Protein AF-A0A0B7ME32-F1 (afdb_monomer_lite)

Foldseek 3Di:
DDDDDPVVVVQVQWDKDKFFAACQQWTQDQNWIWHHPNVRHRHIWIWTHDQQAPQWIWTHDPNDTGDTTHTPGPPDGHHPPDPDPPPPPPPPPPVPVDDDDDPDDDPVVVVVVVVVVVVVPDPPDDDPDPDPPDDDDDDD

InterPro domains:
  IPR009004 Transposase, Mu, C-terminal [SSF50610] (13-69)
  IPR015378 Transposase-like, Mu, C-terminal [PF09299] (11-66)

Radius of gyration: 30.71 Å; chains: 1; bounding box: 69×53×74 Å

Structure (mmCIF, N/CA/C/O backbone):
data_AF-A0A0B7ME32-F1
#
_entry.id   AF-A0A0B7ME32-F1
#
loop_
_atom_site.group_PDB
_atom_site.id
_atom_site.type_symbol
_atom_site.label_atom_id
_atom_site.label_alt_id
_atom_site.label_comp_id
_atom_site.label_asym_id
_atom_site.label_entity_id
_atom_site.label_seq_id
_atom_site.pdbx_PDB_ins_code
_atom_site.Cartn_x
_atom_site.Cartn_y
_atom_site.Cartn_z
_atom_site.occupancy
_atom_site.B_iso_or_equiv
_atom_site.auth_seq_id
_atom_site.auth_comp_id
_atom_site.auth_asym_id
_atom_site.auth_atom_id
_atom_site.pdbx_PDB_model_num
ATOM 1 N N . MET A 1 1 ? 11.940 -31.556 0.613 1.00 74.38 1 MET A N 1
ATOM 2 C CA . MET A 1 1 ? 11.990 -30.170 0.091 1.00 74.38 1 MET A CA 1
ATOM 3 C C . MET A 1 1 ? 10.566 -29.651 -0.019 1.00 74.38 1 MET A C 1
ATOM 5 O O . MET A 1 1 ? 9.773 -30.282 -0.705 1.00 74.38 1 MET A O 1
ATOM 9 N N . LYS A 1 2 ? 10.213 -28.577 0.697 1.00 82.00 2 LYS A N 1
ATOM 10 C CA . LYS A 1 2 ? 8.906 -27.922 0.530 1.00 82.00 2 LYS A CA 1
ATOM 11 C C . LYS A 1 2 ? 8.944 -27.120 -0.774 1.00 82.00 2 LYS A C 1
ATOM 13 O O . LYS A 1 2 ? 9.887 -26.362 -0.977 1.00 82.00 2 LYS A O 1
ATOM 18 N N . ARG A 1 3 ? 7.974 -27.330 -1.665 1.00 84.56 3 ARG A N 1
ATOM 19 C CA . ARG A 1 3 ? 7.780 -26.479 -2.845 1.00 84.56 3 ARG A CA 1
ATOM 20 C C . ARG A 1 3 ? 6.941 -25.288 -2.408 1.00 84.56 3 ARG A C 1
ATOM 22 O O . ARG A 1 3 ? 5.845 -25.487 -1.897 1.00 84.56 3 ARG A O 1
ATOM 29 N N . VAL A 1 4 ? 7.490 -24.094 -2.574 1.00 85.06 4 VAL A N 1
ATOM 30 C CA . VAL A 1 4 ? 6.816 -22.835 -2.260 1.00 85.06 4 VAL A CA 1
ATOM 31 C C . VAL A 1 4 ? 6.195 -22.317 -3.561 1.00 85.06 4 VAL A C 1
ATOM 33 O O . VAL A 1 4 ? 6.888 -22.321 -4.584 1.00 85.06 4 VAL A O 1
ATOM 36 N N . PRO A 1 5 ? 4.903 -21.949 -3.580 1.00 87.56 5 PRO A N 1
ATOM 37 C CA . PRO A 1 5 ? 4.284 -21.352 -4.756 1.00 87.56 5 PRO A CA 1
ATOM 38 C C . PRO A 1 5 ? 4.931 -19.998 -5.075 1.00 87.56 5 PRO A C 1
ATOM 40 O O . PRO A 1 5 ? 5.382 -19.283 -4.183 1.00 87.56 5 PRO A O 1
ATOM 43 N N . ILE A 1 6 ? 4.954 -19.625 -6.356 1.00 87.69 6 ILE A N 1
ATOM 44 C CA . ILE A 1 6 ? 5.597 -18.384 -6.818 1.00 87.69 6 ILE A CA 1
ATOM 45 C C . ILE A 1 6 ? 5.033 -17.134 -6.120 1.00 87.69 6 ILE A C 1
ATOM 47 O O . ILE A 1 6 ? 5.785 -16.219 -5.816 1.00 87.69 6 ILE A O 1
ATOM 51 N N . SER A 1 7 ? 3.737 -17.133 -5.790 1.00 83.38 7 SER A N 1
ATOM 52 C CA . SER A 1 7 ? 3.064 -16.031 -5.096 1.00 83.38 7 SER A CA 1
ATOM 53 C C . SER A 1 7 ? 3.657 -15.747 -3.715 1.00 83.38 7 SER A C 1
ATOM 55 O O . SER A 1 7 ? 3.871 -14.595 -3.360 1.00 83.38 7 SER A O 1
ATOM 57 N N . GLU A 1 8 ? 3.985 -16.795 -2.958 1.00 82.75 8 GLU A N 1
ATOM 58 C CA . GLU A 1 8 ? 4.557 -16.667 -1.614 1.00 82.75 8 GLU A CA 1
ATOM 59 C C . GLU A 1 8 ? 6.021 -16.199 -1.671 1.00 82.75 8 GLU A C 1
ATOM 61 O O . GLU A 1 8 ? 6.498 -15.543 -0.751 1.00 82.75 8 GLU A O 1
ATOM 66 N N . LEU A 1 9 ? 6.729 -16.464 -2.778 1.00 86.06 9 LEU A N 1
ATOM 67 C CA . LEU A 1 9 ? 8.059 -15.898 -3.020 1.00 86.06 9 LEU A CA 1
ATOM 68 C C . LEU A 1 9 ? 7.990 -14.406 -3.354 1.00 86.06 9 LEU A C 1
ATOM 70 O O . LEU A 1 9 ? 8.829 -13.641 -2.881 1.00 86.06 9 LEU A O 1
ATOM 74 N N . THR A 1 10 ? 6.997 -13.982 -4.139 1.00 83.94 10 THR A N 1
ATOM 75 C CA . THR A 1 10 ? 6.807 -12.571 -4.500 1.00 83.94 10 THR A CA 1
ATOM 76 C C . THR A 1 10 ? 6.601 -11.695 -3.263 1.00 83.94 10 THR A C 1
ATOM 78 O O . THR A 1 10 ? 7.220 -10.637 -3.156 1.00 83.94 10 THR A O 1
ATOM 81 N N . ASP A 1 11 ? 5.837 -12.170 -2.279 1.00 83.25 11 ASP A N 1
ATOM 82 C CA . ASP A 1 11 ? 5.567 -11.446 -1.028 1.00 83.25 11 ASP A CA 1
ATOM 83 C C . ASP A 1 11 ? 6.825 -11.158 -0.182 1.00 83.25 11 ASP A C 1
ATOM 85 O O . ASP A 1 11 ? 6.808 -10.284 0.693 1.00 83.25 11 ASP A O 1
ATOM 89 N N . ILE A 1 12 ? 7.927 -11.877 -0.416 1.00 86.94 12 ILE A N 1
ATOM 90 C CA . ILE A 1 12 ? 9.209 -11.681 0.281 1.00 86.94 12 ILE A CA 1
ATOM 91 C C . ILE A 1 12 ? 9.968 -10.475 -0.293 1.00 86.94 12 ILE A C 1
ATOM 93 O O . ILE A 1 12 ? 10.760 -9.855 0.415 1.00 86.94 12 ILE A O 1
ATOM 97 N N . PHE A 1 13 ? 9.720 -10.113 -1.555 1.00 88.38 13 PHE A N 1
ATOM 98 C CA . PHE A 1 13 ? 10.388 -8.995 -2.230 1.00 88.38 13 PHE A CA 1
ATOM 99 C C . PHE A 1 13 ? 9.689 -7.646 -2.033 1.00 88.38 13 PHE A C 1
ATOM 101 O O . PHE A 1 13 ? 10.251 -6.612 -2.404 1.00 88.38 13 PHE A O 1
ATOM 108 N N . LEU A 1 14 ? 8.492 -7.640 -1.441 1.00 91.75 14 LEU A N 1
ATOM 109 C CA . LEU A 1 14 ? 7.767 -6.410 -1.141 1.00 91.75 14 LEU A CA 1
ATOM 110 C C . LEU A 1 14 ? 8.541 -5.560 -0.131 1.00 91.75 14 LEU A C 1
ATOM 112 O O . LEU A 1 14 ? 9.030 -6.047 0.891 1.00 91.75 14 LEU A O 1
ATOM 116 N N . TRP A 1 15 ? 8.635 -4.267 -0.418 1.00 92.50 15 TRP A N 1
ATOM 117 C CA . TRP A 1 15 ? 9.282 -3.305 0.462 1.00 92.50 15 TRP A CA 1
ATOM 118 C C . TRP A 1 15 ? 8.38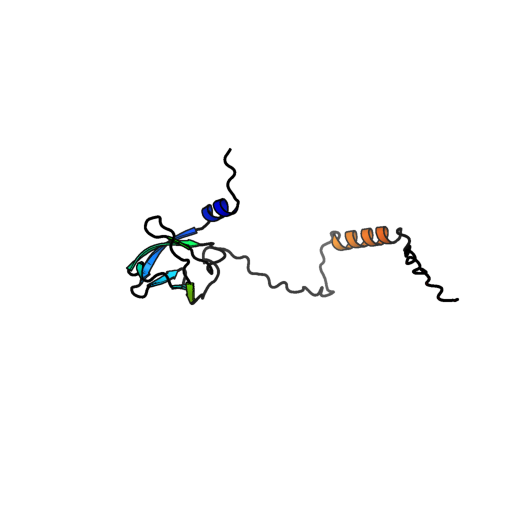1 -2.987 1.640 1.00 92.50 15 TRP A C 1
ATOM 120 O O . TRP A 1 15 ? 7.177 -2.842 1.466 1.00 92.50 15 TRP A O 1
ATOM 130 N N . GLU A 1 16 ? 8.973 -2.842 2.824 1.00 93.88 16 GLU A N 1
ATOM 131 C CA . GLU A 1 16 ? 8.243 -2.514 4.047 1.00 93.88 16 GLU A CA 1
ATOM 132 C C . GLU A 1 16 ? 8.517 -1.073 4.480 1.00 93.88 16 GLU A C 1
ATOM 134 O O . GLU A 1 16 ? 9.668 -0.641 4.548 1.00 93.88 16 GLU A O 1
ATOM 139 N N . GLU A 1 17 ? 7.463 -0.343 4.834 1.00 92.88 17 GLU A N 1
ATOM 140 C CA . GLU A 1 17 ? 7.548 1.005 5.394 1.00 92.88 17 GLU A CA 1
ATOM 141 C C . GLU A 1 17 ? 6.592 1.131 6.581 1.00 92.88 17 GLU A C 1
ATOM 143 O O . GLU A 1 17 ? 5.456 0.661 6.527 1.00 92.88 17 GLU A O 1
ATOM 148 N N . ASN A 1 18 ? 7.029 1.779 7.660 1.00 94.81 18 ASN A N 1
ATOM 149 C CA . ASN A 1 18 ? 6.173 1.998 8.827 1.00 94.81 18 ASN A CA 1
ATOM 150 C C . ASN A 1 18 ? 5.630 3.422 8.795 1.00 94.81 18 ASN A C 1
ATOM 152 O O . ASN A 1 18 ? 6.394 4.390 8.785 1.00 94.81 18 ASN A O 1
ATOM 156 N N . ARG A 1 19 ? 4.305 3.562 8.807 1.00 94.38 19 ARG A N 1
ATOM 157 C CA . ARG A 1 19 ? 3.635 4.864 8.781 1.00 94.38 19 ARG A CA 1
ATOM 158 C C . ARG A 1 19 ? 2.578 4.948 9.864 1.00 94.38 19 ARG A C 1
ATOM 160 O O . ARG A 1 19 ? 1.987 3.951 10.265 1.00 94.38 19 ARG A O 1
ATOM 167 N N . LYS A 1 20 ? 2.375 6.164 10.358 1.00 94.62 20 LYS A N 1
ATOM 168 C CA . LYS A 1 20 ? 1.277 6.465 11.268 1.00 94.62 20 LYS A CA 1
ATOM 169 C C . LYS A 1 20 ? 0.056 6.837 10.437 1.00 94.62 20 LYS A C 1
ATOM 171 O O . LYS A 1 20 ? 0.188 7.635 9.512 1.00 94.62 20 LYS A O 1
ATOM 176 N N . VAL A 1 21 ? -1.086 6.256 10.775 1.00 94.62 21 VAL A N 1
ATOM 177 C CA . VAL A 1 21 ? -2.371 6.576 10.156 1.00 94.62 21 VAL A CA 1
ATOM 178 C C . VAL A 1 21 ? -2.932 7.840 10.799 1.00 94.62 21 VAL A C 1
ATOM 180 O O . VAL A 1 21 ? -2.881 8.009 12.023 1.00 94.62 21 VAL A O 1
ATOM 183 N N . ASP A 1 22 ? -3.474 8.730 9.980 1.00 94.00 22 ASP A N 1
ATOM 184 C CA . ASP A 1 22 ? -4.154 9.931 10.442 1.00 94.00 22 ASP A CA 1
ATOM 185 C C . ASP A 1 22 ? -5.495 9.606 11.104 1.00 94.00 22 ASP A C 1
ATOM 187 O O . ASP A 1 22 ? -6.054 8.516 10.981 1.00 94.00 22 ASP A O 1
ATOM 191 N N . LYS A 1 23 ? -6.058 10.583 11.818 1.00 91.62 23 LYS A N 1
ATOM 192 C CA . LYS A 1 23 ? -7.353 10.414 12.496 1.00 91.62 23 LYS A CA 1
ATOM 193 C C . LYS A 1 23 ? -8.514 10.164 11.519 1.00 91.62 23 LYS A C 1
ATOM 195 O O . LYS A 1 23 ? -9.573 9.713 11.936 1.00 91.62 23 LYS A O 1
ATOM 200 N N . THR A 1 24 ? -8.317 10.483 10.244 1.00 90.12 24 THR A N 1
ATOM 201 C CA . THR A 1 24 ? -9.282 10.284 9.159 1.00 90.12 24 THR A CA 1
ATOM 202 C C . THR A 1 24 ? -9.160 8.917 8.485 1.00 90.12 24 THR A C 1
ATOM 204 O O . THR A 1 24 ? -9.881 8.678 7.526 1.00 90.12 24 THR A O 1
ATOM 207 N N . GLY A 1 25 ? -8.251 8.041 8.933 1.00 91.75 25 GLY A N 1
ATOM 208 C CA . GLY A 1 25 ? -7.997 6.766 8.258 1.00 91.75 25 GLY A CA 1
ATOM 209 C C . GLY A 1 25 ? -7.189 6.920 6.967 1.00 91.75 25 GLY A C 1
ATOM 210 O O . GLY A 1 25 ? -7.304 6.096 6.071 1.00 91.75 25 GLY A O 1
ATOM 211 N N . CYS A 1 26 ? -6.372 7.970 6.848 1.00 93.31 26 CYS A N 1
ATOM 212 C CA . CYS A 1 26 ? -5.505 8.178 5.687 1.00 93.31 26 CYS A CA 1
ATOM 213 C C . CYS A 1 26 ? -4.037 7.938 6.045 1.00 93.31 26 CYS A C 1
ATOM 215 O O . CYS A 1 26 ? -3.623 8.116 7.192 1.00 93.31 26 CYS A O 1
ATOM 217 N N . VAL A 1 27 ? -3.231 7.564 5.055 1.00 94.19 27 VAL A N 1
ATOM 218 C CA . VAL A 1 27 ? -1.783 7.447 5.197 1.00 94.19 27 VAL A CA 1
ATOM 219 C C . VAL A 1 27 ? -1.062 8.093 4.021 1.00 94.19 27 VAL A C 1
ATOM 221 O O . VAL A 1 27 ? -1.350 7.836 2.853 1.00 94.19 27 VAL A O 1
ATOM 224 N N . HIS A 1 28 ? -0.084 8.935 4.349 1.00 91.81 28 HIS A N 1
ATOM 225 C CA . HIS A 1 28 ? 0.767 9.594 3.368 1.00 91.81 28 HIS A CA 1
ATOM 226 C C . HIS A 1 28 ? 1.997 8.739 3.071 1.00 91.81 28 HIS A C 1
ATOM 228 O O . HIS A 1 28 ? 2.835 8.490 3.950 1.00 91.81 28 HIS A O 1
ATOM 234 N N . VAL A 1 29 ? 2.141 8.325 1.816 1.00 90.19 29 VAL A N 1
ATOM 235 C CA . VAL A 1 29 ? 3.175 7.388 1.368 1.00 90.19 29 VAL A CA 1
ATOM 236 C C . VAL A 1 29 ? 3.792 7.927 0.081 1.00 90.19 29 VAL A C 1
ATOM 238 O O . VAL A 1 29 ? 3.129 8.063 -0.934 1.00 90.19 29 VAL A O 1
ATOM 241 N N . PHE A 1 30 ? 5.070 8.307 0.138 1.00 85.12 30 PHE A N 1
ATOM 242 C CA . PHE A 1 30 ? 5.844 8.849 -0.998 1.00 85.12 30 PHE A CA 1
ATOM 243 C C . PHE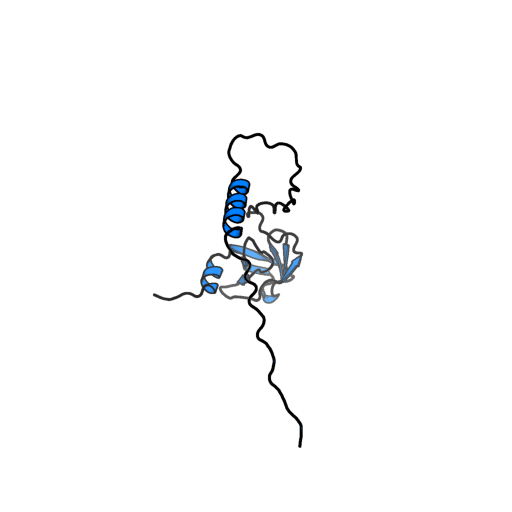 A 1 30 ? 5.217 10.033 -1.760 1.00 85.12 30 PHE A C 1
ATOM 245 O O . PHE A 1 30 ? 5.553 10.261 -2.920 1.00 85.12 30 PHE A O 1
ATOM 252 N N . GLY A 1 31 ? 4.380 10.827 -1.088 1.00 83.50 31 GLY A N 1
ATOM 253 C CA . GLY A 1 31 ? 3.666 11.959 -1.692 1.00 83.50 31 GLY A CA 1
ATOM 254 C C . GLY A 1 31 ? 2.284 11.603 -2.240 1.00 83.50 31 GLY A C 1
ATOM 255 O O . GLY A 1 31 ? 1.604 12.492 -2.729 1.00 83.50 31 GLY A O 1
ATOM 256 N N . ASN A 1 32 ? 1.871 10.343 -2.115 1.00 90.50 32 ASN A N 1
ATOM 257 C CA . ASN A 1 32 ? 0.518 9.880 -2.390 1.00 90.50 32 ASN A CA 1
ATOM 258 C C . ASN A 1 32 ? -0.278 9.764 -1.084 1.00 90.50 32 ASN A C 1
ATOM 260 O O . ASN A 1 32 ? 0.304 9.658 0.006 1.00 90.50 32 ASN A O 1
ATOM 264 N N . ILE A 1 33 ? -1.600 9.736 -1.209 1.00 92.31 33 ILE A N 1
ATOM 265 C CA . ILE A 1 33 ? -2.539 9.557 -0.100 1.00 92.31 33 ILE A CA 1
ATOM 266 C C . ILE A 1 33 ? -3.308 8.265 -0.331 1.00 92.31 33 ILE A C 1
ATOM 268 O O . ILE A 1 33 ? -3.884 8.072 -1.402 1.00 92.31 33 ILE A O 1
ATOM 272 N N . TYR A 1 34 ? -3.334 7.407 0.683 1.00 94.25 34 TYR A N 1
ATOM 273 C CA . TYR A 1 34 ? -4.113 6.175 0.669 1.00 94.25 34 TYR A CA 1
ATOM 274 C C . TYR A 1 34 ? -5.094 6.152 1.830 1.00 94.25 34 TYR A C 1
ATOM 276 O O . TYR A 1 34 ? -4.755 6.555 2.943 1.00 94.25 34 TYR A O 1
ATOM 284 N N . GLU A 1 35 ? -6.289 5.653 1.571 1.00 94.12 35 GLU A N 1
ATOM 285 C CA . GLU A 1 35 ? -7.293 5.336 2.571 1.00 94.12 35 GLU A CA 1
ATOM 286 C C . GLU A 1 35 ? -7.036 3.933 3.127 1.00 94.12 35 GLU A C 1
ATOM 288 O O . GLU A 1 35 ? -6.789 2.976 2.389 1.00 94.12 35 GLU A O 1
ATOM 293 N N . VAL A 1 36 ? -7.072 3.819 4.448 1.00 94.75 36 VAL A N 1
ATOM 294 C CA . VAL A 1 36 ? -6.941 2.571 5.197 1.00 94.75 36 VAL A CA 1
ATOM 295 C C . VAL A 1 36 ? -8.158 2.402 6.109 1.00 94.75 36 VAL A C 1
ATOM 297 O O . VAL A 1 36 ? -8.846 3.379 6.412 1.00 94.75 36 VAL A O 1
ATOM 300 N N . PRO A 1 37 ? -8.441 1.180 6.591 1.00 92.06 37 PRO A N 1
ATOM 301 C CA . PRO A 1 37 ? -9.554 0.954 7.505 1.00 92.06 37 PRO A CA 1
ATOM 302 C C . PRO A 1 37 ? -9.518 1.893 8.716 1.00 92.06 37 PRO A C 1
ATOM 304 O O . PRO A 1 37 ? -8.491 2.029 9.382 1.00 92.06 37 PRO A O 1
ATOM 307 N N . CYS A 1 38 ? -10.666 2.497 9.038 1.00 89.88 38 CYS A N 1
ATOM 308 C CA . CYS A 1 38 ? -10.796 3.449 10.147 1.00 89.88 38 CYS A CA 1
ATOM 309 C C . CYS A 1 38 ? -10.420 2.835 11.512 1.00 89.88 38 CYS A C 1
ATOM 311 O O . CYS A 1 38 ? -9.993 3.552 12.414 1.00 89.88 38 CYS A O 1
ATOM 313 N N . GLU A 1 39 ? -10.489 1.507 11.644 1.00 91.56 39 GLU A N 1
ATOM 314 C CA . GLU A 1 39 ? -10.025 0.749 12.816 1.00 91.56 39 GLU A CA 1
ATOM 315 C C . GLU A 1 39 ? -8.534 0.963 13.124 1.00 91.56 39 GLU A C 1
ATOM 317 O O . GLU A 1 39 ? -8.109 0.792 14.263 1.00 91.56 39 GLU A O 1
ATOM 322 N N . LEU A 1 40 ? -7.746 1.360 12.121 1.00 90.75 40 LEU A N 1
ATOM 323 C CA . LEU A 1 40 ? -6.315 1.632 12.233 1.00 90.75 40 LEU A CA 1
ATOM 324 C C . LEU A 1 40 ? -6.012 3.126 12.438 1.00 90.75 40 LEU A C 1
ATOM 326 O O . LEU A 1 40 ? -4.847 3.519 12.448 1.00 90.75 40 LEU A O 1
ATOM 330 N N . SER A 1 41 ? -7.029 3.981 12.588 1.00 93.19 41 SER A N 1
ATOM 331 C CA . SER A 1 41 ? -6.848 5.431 12.735 1.00 93.19 41 SER A CA 1
ATOM 332 C C . SER A 1 41 ? -6.027 5.774 13.978 1.00 93.19 41 SER A C 1
ATOM 334 O O . SER A 1 41 ? -6.407 5.453 15.101 1.00 93.19 41 SER A O 1
ATOM 336 N N . GLY A 1 42 ? -4.915 6.487 13.793 1.00 91.31 42 GLY A N 1
ATOM 337 C CA . GLY A 1 42 ? -3.997 6.859 14.874 1.00 91.31 42 GLY A CA 1
ATOM 338 C C . GLY A 1 42 ? -2.938 5.807 15.214 1.00 91.31 42 GLY A C 1
ATOM 339 O O . GLY A 1 42 ? -2.001 6.130 15.956 1.00 91.31 42 GLY A O 1
ATOM 340 N N . GLU A 1 43 ? -3.029 4.608 14.639 1.00 93.81 43 GLU A N 1
ATOM 341 C CA . GLU A 1 43 ? -2.084 3.518 14.860 1.00 93.81 43 GLU A CA 1
ATOM 342 C C . GLU A 1 43 ? -0.871 3.583 13.924 1.00 93.81 43 GLU A C 1
ATOM 344 O O . GLU A 1 43 ? -0.855 4.272 12.898 1.00 93.81 43 GLU A O 1
ATOM 349 N N . LYS A 1 44 ? 0.192 2.863 14.297 1.00 94.75 44 LYS A N 1
ATOM 350 C CA . LYS A 1 44 ? 1.357 2.645 13.430 1.00 94.75 44 LYS A CA 1
ATOM 351 C C . LYS A 1 44 ? 1.178 1.344 12.666 1.00 94.75 44 LYS A C 1
ATOM 353 O O . LYS A 1 44 ? 1.222 0.268 13.255 1.00 94.75 44 LYS A O 1
ATOM 358 N N . VAL A 1 45 ? 1.036 1.454 11.355 1.00 95.38 45 VAL A N 1
ATOM 359 C CA . VAL A 1 45 ? 0.848 0.316 10.457 1.00 95.38 45 VAL A CA 1
ATOM 360 C C . VAL A 1 45 ? 2.110 0.072 9.641 1.00 95.38 45 VAL A C 1
ATOM 362 O O . VAL A 1 45 ? 2.876 0.994 9.334 1.00 95.38 45 VAL A O 1
ATOM 365 N N . LYS A 1 46 ? 2.318 -1.188 9.279 1.00 96.00 46 LYS A N 1
ATOM 366 C CA . LYS A 1 46 ? 3.343 -1.610 8.336 1.00 96.00 46 LYS A CA 1
ATOM 367 C C . LYS A 1 46 ? 2.707 -1.726 6.958 1.00 96.00 46 LYS A C 1
ATOM 369 O O . LYS A 1 46 ? 1.749 -2.467 6.764 1.00 96.00 46 LYS A O 1
ATOM 374 N N . LEU A 1 47 ? 3.260 -1.004 6.002 1.00 94.75 47 LEU A N 1
ATOM 375 C CA . LEU A 1 47 ? 2.839 -1.026 4.612 1.00 94.75 47 LEU A CA 1
ATOM 376 C C . LEU A 1 47 ? 3.823 -1.873 3.816 1.00 94.75 47 LEU A C 1
ATOM 378 O O . LEU A 1 47 ? 5.029 -1.654 3.931 1.00 94.75 47 LEU A O 1
ATOM 382 N N . ARG A 1 48 ? 3.320 -2.827 3.029 1.00 94.31 48 ARG A N 1
ATOM 383 C CA . ARG A 1 48 ? 4.131 -3.640 2.112 1.00 94.31 48 ARG A CA 1
ATOM 384 C C . ARG A 1 48 ? 3.709 -3.350 0.674 1.00 94.31 48 ARG A C 1
ATOM 386 O O . ARG A 1 48 ? 2.522 -3.401 0.372 1.00 94.31 48 ARG A O 1
ATOM 393 N N . PHE A 1 49 ? 4.645 -3.005 -0.198 1.00 92.88 49 PHE A N 1
ATOM 394 C CA . PHE A 1 49 ? 4.335 -2.582 -1.571 1.00 92.88 49 PHE A CA 1
ATOM 395 C C . PHE A 1 49 ? 5.471 -2.925 -2.536 1.00 92.88 49 PHE A C 1
ATOM 397 O O . PHE A 1 49 ? 6.609 -3.163 -2.118 1.00 92.88 49 PHE A O 1
ATOM 404 N N . ASP A 1 50 ? 5.165 -2.937 -3.832 1.00 90.94 50 ASP A N 1
ATOM 405 C CA . ASP A 1 50 ? 6.177 -3.024 -4.880 1.00 90.94 50 ASP A CA 1
ATOM 406 C C . ASP A 1 50 ? 6.737 -1.613 -5.149 1.00 90.94 50 ASP A C 1
ATOM 408 O O . ASP A 1 50 ? 5.977 -0.680 -5.411 1.00 90.94 50 ASP A O 1
ATOM 412 N N . PRO A 1 51 ? 8.060 -1.385 -5.083 1.00 88.25 51 PRO A N 1
ATOM 413 C CA . PRO A 1 51 ? 8.627 -0.076 -5.395 1.00 88.25 51 PRO A CA 1
ATOM 414 C C . PRO A 1 51 ? 8.362 0.399 -6.840 1.00 88.25 51 PRO A C 1
ATOM 416 O O . PRO A 1 51 ? 8.471 1.603 -7.095 1.00 88.25 51 PRO A O 1
ATOM 419 N N . PHE A 1 52 ? 8.037 -0.496 -7.776 1.00 85.00 52 PHE A N 1
ATOM 420 C CA . PHE A 1 52 ? 7.680 -0.171 -9.162 1.00 85.00 52 PHE A CA 1
ATOM 421 C C . PHE A 1 52 ? 6.179 0.051 -9.372 1.00 85.00 52 PHE A C 1
ATOM 423 O O . PHE A 1 52 ? 5.813 0.682 -10.362 1.00 85.00 52 PHE A O 1
ATOM 430 N N . ASP A 1 53 ? 5.336 -0.414 -8.449 1.00 85.38 53 ASP A N 1
ATOM 431 C CA . ASP A 1 53 ? 3.888 -0.227 -8.493 1.00 85.38 53 ASP A CA 1
ATOM 432 C C . ASP A 1 53 ? 3.341 0.157 -7.114 1.00 85.38 53 ASP A C 1
ATOM 434 O O . ASP A 1 53 ? 3.121 -0.672 -6.232 1.00 85.38 53 ASP A O 1
ATOM 438 N N . LEU A 1 54 ? 3.098 1.455 -6.942 1.00 88.19 54 LEU A N 1
ATOM 439 C CA . LEU A 1 54 ? 2.491 2.016 -5.738 1.00 88.19 54 LEU A CA 1
ATOM 440 C C . LEU A 1 54 ? 0.954 1.995 -5.779 1.00 88.19 54 LEU A C 1
ATOM 442 O O . LEU A 1 54 ? 0.322 2.536 -4.874 1.00 88.19 54 LEU A O 1
ATOM 446 N N . SER A 1 55 ? 0.327 1.414 -6.803 1.00 87.50 55 SER A N 1
ATOM 447 C CA . SER A 1 55 ? -1.139 1.351 -6.901 1.00 87.50 55 SER A CA 1
ATOM 448 C C . SER A 1 55 ? -1.739 0.380 -5.883 1.00 87.50 55 SER A C 1
ATOM 450 O O . SER A 1 55 ? -2.858 0.591 -5.422 1.00 87.50 55 SER A O 1
ATOM 452 N N . VAL A 1 56 ? -0.986 -0.661 -5.512 1.00 89.00 56 VAL A N 1
ATOM 453 C CA . VAL A 1 56 ? -1.400 -1.690 -4.552 1.00 89.00 56 VAL A CA 1
ATOM 454 C C . VAL A 1 56 ? -0.483 -1.650 -3.336 1.00 89.00 56 VAL A C 1
ATOM 456 O O . VAL A 1 56 ? 0.705 -1.961 -3.420 1.00 89.00 56 VAL A O 1
ATOM 459 N N . ILE A 1 57 ? -1.044 -1.289 -2.180 1.00 93.50 57 ILE A N 1
ATOM 460 C CA . ILE A 1 57 ? -0.314 -1.270 -0.911 1.00 93.50 57 ILE A CA 1
ATOM 461 C C . ILE A 1 57 ? -1.006 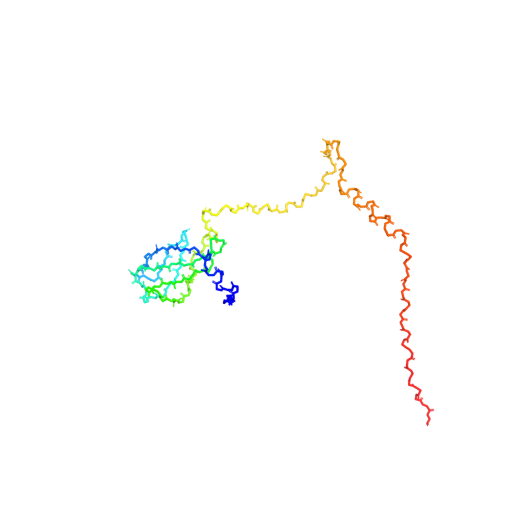-2.176 0.096 1.00 93.50 57 ILE A C 1
ATOM 463 O O . ILE A 1 57 ? -2.151 -1.962 0.485 1.00 93.50 57 ILE A O 1
ATOM 467 N N . GLN A 1 58 ? -0.262 -3.165 0.570 1.00 94.50 58 GLN A N 1
ATOM 468 C CA . GLN A 1 58 ? -0.704 -4.094 1.591 1.00 94.50 58 GLN A CA 1
ATOM 469 C C . GLN A 1 58 ? -0.592 -3.469 2.979 1.00 94.50 58 GLN A C 1
ATOM 471 O O . GLN A 1 58 ? 0.494 -3.050 3.384 1.00 94.50 58 GLN A O 1
ATOM 476 N N . VAL A 1 59 ? -1.683 -3.473 3.746 1.00 95.38 59 VAL A N 1
ATOM 477 C CA . VAL A 1 59 ? -1.695 -2.966 5.123 1.00 95.38 59 VAL A CA 1
ATOM 478 C C . VAL A 1 59 ? -1.550 -4.118 6.113 1.00 95.38 59 VAL A C 1
ATOM 480 O O . VAL A 1 59 ? -2.284 -5.108 6.065 1.00 95.38 59 VAL A O 1
ATOM 483 N N . TRP A 1 60 ? -0.598 -3.981 7.029 1.00 95.00 60 TRP A N 1
ATOM 484 C CA . TRP A 1 60 ? -0.337 -4.925 8.106 1.00 95.00 60 TRP A CA 1
ATOM 485 C C . TRP A 1 60 ? -0.305 -4.200 9.449 1.00 95.00 60 TRP A C 1
ATOM 487 O O . TRP A 1 60 ? 0.375 -3.185 9.611 1.00 95.00 60 TRP A O 1
ATOM 497 N N . PHE A 1 61 ? -0.999 -4.746 10.440 1.00 94.88 61 PHE A N 1
ATOM 498 C CA . PHE A 1 61 ? -1.007 -4.225 11.804 1.00 94.88 61 PHE A CA 1
ATOM 499 C C . PHE A 1 61 ? -0.976 -5.384 12.796 1.00 94.88 61 PHE A C 1
ATOM 501 O O . PHE A 1 61 ? -1.707 -6.357 12.630 1.00 94.88 61 PHE A O 1
ATOM 508 N N . ASP A 1 62 ? -0.088 -5.306 13.789 1.00 91.25 62 ASP A N 1
ATOM 509 C CA . ASP A 1 62 ? 0.093 -6.339 14.822 1.00 91.25 62 ASP A CA 1
ATOM 510 C C . ASP A 1 62 ? 0.240 -7.776 14.263 1.00 91.25 62 ASP A C 1
ATOM 512 O O . ASP A 1 62 ? -0.345 -8.743 14.745 1.00 91.25 62 ASP A O 1
ATOM 516 N N . GLY A 1 63 ? 0.970 -7.916 13.148 1.00 90.75 63 GLY A N 1
ATOM 517 C CA . GLY A 1 63 ? 1.169 -9.203 12.467 1.00 90.75 63 GLY A CA 1
ATOM 518 C C . GLY A 1 63 ? -0.050 -9.733 11.698 1.00 90.75 63 GLY A C 1
ATOM 519 O O . GLY A 1 63 ? 0.026 -10.819 11.125 1.00 90.75 63 GLY A O 1
ATOM 520 N N . LYS A 1 64 ? -1.153 -8.980 11.638 1.00 92.69 64 LYS A N 1
ATOM 521 C CA . LYS A 1 64 ? -2.366 -9.323 10.886 1.00 92.69 64 LYS A CA 1
ATOM 522 C C . LYS A 1 64 ? -2.442 -8.541 9.578 1.00 92.69 64 LYS A C 1
ATOM 524 O O . LYS A 1 64 ? -2.106 -7.357 9.527 1.00 92.69 64 LYS A O 1
ATOM 529 N N . ARG A 1 65 ? -2.909 -9.219 8.529 1.00 93.19 65 ARG A N 1
ATOM 530 C CA . ARG A 1 65 ? -3.203 -8.640 7.213 1.00 93.19 65 ARG A CA 1
ATOM 531 C C . ARG A 1 65 ? -4.561 -7.942 7.271 1.00 93.19 65 ARG A C 1
ATOM 533 O O . ARG A 1 65 ? -5.561 -8.588 7.577 1.00 93.19 65 ARG A O 1
ATOM 540 N N . PHE A 1 66 ? -4.583 -6.653 6.964 1.00 94.31 66 PHE A N 1
ATOM 541 C CA . PHE A 1 66 ? -5.802 -5.866 6.778 1.00 94.31 66 PHE A CA 1
ATOM 542 C C . PHE A 1 66 ? -6.098 -5.699 5.279 1.00 94.31 66 PHE A C 1
ATOM 544 O O . PHE A 1 66 ? -5.239 -6.042 4.454 1.00 94.31 66 PHE A O 1
ATOM 551 N N . PRO A 1 67 ? -7.296 -5.202 4.914 1.00 93.69 67 PRO A N 1
ATOM 552 C CA . PRO A 1 67 ? -7.590 -4.786 3.547 1.00 93.69 67 PRO A CA 1
ATOM 553 C C . PRO A 1 67 ? -6.499 -3.880 2.969 1.00 93.69 67 PRO A C 1
ATOM 555 O O . PRO A 1 67 ? -5.876 -3.099 3.692 1.00 93.69 67 PRO A O 1
ATOM 558 N N . ASP A 1 68 ? -6.271 -4.008 1.665 1.00 94.25 68 ASP A N 1
ATOM 559 C CA . ASP A 1 68 ? -5.297 -3.182 0.956 1.00 94.25 68 ASP A CA 1
ATOM 560 C C . ASP A 1 68 ? -5.720 -1.711 0.965 1.00 94.25 68 ASP A C 1
ATOM 562 O O . ASP A 1 68 ? -6.909 -1.387 0.999 1.00 94.25 68 ASP A O 1
ATOM 566 N N . ALA A 1 69 ? -4.730 -0.822 0.970 1.00 93.50 69 ALA A N 1
ATOM 567 C CA . ALA A 1 69 ? -4.970 0.608 1.027 1.00 93.50 69 ALA A CA 1
ATOM 568 C C . ALA A 1 69 ? -5.503 1.104 -0.323 1.00 93.50 69 ALA A C 1
ATOM 570 O O . ALA A 1 69 ? -4.941 0.784 -1.374 1.00 93.50 69 ALA A O 1
ATOM 571 N N . ILE A 1 70 ? -6.564 1.907 -0.296 1.00 92.56 70 ILE A N 1
ATOM 572 C CA . ILE A 1 70 ? -7.195 2.443 -1.505 1.00 92.56 70 ILE A CA 1
ATOM 573 C C . ILE A 1 70 ? -6.497 3.760 -1.865 1.00 92.56 70 ILE A C 1
ATOM 575 O O . ILE A 1 70 ? -6.442 4.657 -1.024 1.00 92.56 70 ILE A O 1
ATOM 579 N N . PRO A 1 71 ? -5.940 3.923 -3.077 1.0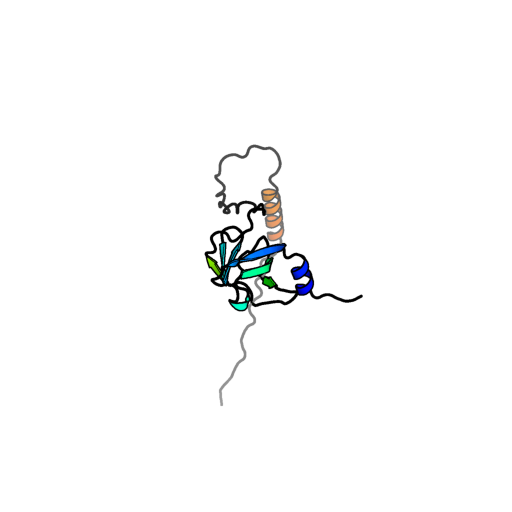0 92.31 71 PRO A N 1
ATOM 580 C CA . PRO A 1 71 ? -5.313 5.180 -3.473 1.00 92.31 71 PRO A CA 1
ATOM 581 C C . PRO A 1 71 ? -6.370 6.282 -3.615 1.00 92.31 71 PRO A C 1
ATOM 583 O O . PRO A 1 71 ? -7.260 6.187 -4.457 1.00 92.31 71 PRO A O 1
ATOM 586 N N . LEU A 1 72 ? -6.254 7.335 -2.804 1.00 86.88 72 LEU A N 1
ATOM 587 C CA . LEU A 1 72 ? -7.112 8.521 -2.880 1.00 86.88 72 LEU A CA 1
ATOM 588 C C . LEU A 1 72 ? -6.503 9.584 -3.798 1.00 86.88 72 LEU A C 1
ATOM 590 O O . LEU A 1 72 ? -7.206 10.189 -4.602 1.00 86.88 72 LEU A O 1
ATOM 594 N N . ASP A 1 73 ? -5.191 9.794 -3.683 1.00 81.81 73 ASP A N 1
ATOM 595 C CA . ASP A 1 73 ? -4.445 10.745 -4.505 1.00 81.81 73 ASP A CA 1
ATOM 596 C C . ASP A 1 73 ? -3.086 10.146 -4.895 1.00 81.81 73 ASP A C 1
ATOM 598 O O . ASP A 1 73 ? -2.164 10.061 -4.076 1.00 81.81 73 ASP A O 1
ATOM 602 N N . LEU A 1 74 ? -2.987 9.658 -6.136 1.00 81.50 74 LEU A N 1
ATOM 603 C CA . LEU A 1 74 ? -1.817 8.954 -6.669 1.00 81.50 74 LEU A CA 1
ATOM 604 C C . LEU A 1 74 ? -1.001 9.875 -7.586 1.00 81.50 74 LEU A C 1
ATOM 606 O O . LEU A 1 74 ? -1.021 9.755 -8.810 1.00 81.50 74 LEU A O 1
ATOM 610 N N . HIS A 1 75 ? -0.238 10.784 -6.986 1.00 76.69 75 HIS A N 1
ATOM 611 C CA . HIS A 1 75 ? 0.641 11.702 -7.713 1.00 76.69 75 HIS A CA 1
ATOM 612 C C . HIS A 1 75 ? 1.848 11.011 -8.375 1.00 76.69 75 HIS A C 1
ATOM 614 O O . HIS A 1 75 ? 2.381 11.502 -9.374 1.00 76.69 75 HIS A O 1
ATOM 620 N N . ARG A 1 76 ? 2.331 9.894 -7.818 1.00 75.06 76 ARG A N 1
ATOM 621 C CA . ARG A 1 76 ? 3.497 9.152 -8.316 1.00 75.06 76 ARG A CA 1
ATOM 622 C C . ARG A 1 76 ? 3.265 7.646 -8.205 1.00 75.06 76 ARG A C 1
ATOM 624 O O . ARG A 1 76 ? 3.150 7.125 -7.103 1.00 75.06 76 ARG A O 1
ATOM 631 N N . SER A 1 77 ? 3.298 6.933 -9.328 1.00 76.19 77 SER A N 1
ATOM 632 C CA . SER A 1 77 ? 3.124 5.471 -9.361 1.00 76.19 77 SER A CA 1
ATOM 633 C C . SER A 1 77 ? 4.387 4.670 -9.019 1.00 76.19 77 SER A C 1
ATOM 635 O O . SER A 1 77 ? 4.281 3.498 -8.684 1.00 76.19 77 SER A O 1
ATOM 637 N N . VAL A 1 78 ? 5.575 5.291 -9.062 1.00 76.06 78 VAL A N 1
ATOM 638 C CA . VAL A 1 78 ? 6.867 4.615 -8.840 1.00 76.06 78 VAL A CA 1
ATOM 639 C C . VAL A 1 78 ? 7.650 5.246 -7.693 1.00 76.06 78 VAL A C 1
ATOM 641 O O . VAL A 1 78 ? 7.795 6.466 -7.616 1.00 76.06 78 VAL A O 1
ATOM 644 N N . HIS A 1 79 ? 8.231 4.435 -6.814 1.00 75.69 79 HIS A N 1
ATOM 645 C CA . HIS A 1 79 ? 8.990 4.916 -5.666 1.00 75.69 79 HIS A CA 1
ATOM 646 C C . HIS A 1 79 ? 10.213 5.768 -6.074 1.00 75.69 79 HIS A C 1
ATOM 648 O O . HIS A 1 79 ? 10.999 5.389 -6.936 1.00 75.69 79 HIS A O 1
ATOM 654 N N . LYS A 1 80 ? 10.461 6.901 -5.391 1.00 76.19 80 LYS A N 1
ATOM 655 C CA . LYS A 1 80 ? 11.534 7.874 -5.736 1.00 76.19 80 LYS A CA 1
ATOM 656 C C . LYS A 1 80 ? 12.946 7.270 -5.822 1.00 76.19 80 LYS A C 1
ATOM 658 O O . LYS A 1 80 ? 13.797 7.778 -6.544 1.00 76.19 80 LYS A O 1
ATOM 663 N N . ARG A 1 81 ? 13.218 6.219 -5.044 1.00 74.69 81 ARG A N 1
ATOM 664 C CA . ARG A 1 81 ? 14.518 5.511 -5.028 1.00 74.69 81 ARG A CA 1
ATOM 665 C C . ARG A 1 81 ? 14.720 4.574 -6.222 1.00 74.69 81 ARG A C 1
ATOM 667 O O . ARG A 1 81 ? 15.837 4.102 -6.417 1.00 74.69 81 ARG A O 1
ATOM 674 N N . VAL A 1 82 ? 13.676 4.301 -7.000 1.00 76.00 82 VAL A N 1
ATOM 675 C CA . VAL A 1 82 ? 13.767 3.486 -8.207 1.00 76.00 82 VAL A CA 1
ATOM 676 C C . VAL A 1 82 ? 14.257 4.366 -9.345 1.00 76.00 82 VAL A C 1
ATOM 678 O O . VAL A 1 82 ? 13.611 5.339 -9.728 1.00 76.00 82 VAL A O 1
ATOM 681 N N . LYS A 1 83 ? 15.414 4.012 -9.907 1.00 68.88 83 LYS A N 1
ATOM 682 C CA . LYS A 1 83 ? 15.858 4.560 -11.188 1.00 68.88 83 LYS A CA 1
ATOM 683 C C . LYS A 1 83 ? 15.049 3.875 -12.282 1.00 68.88 83 LYS A C 1
ATOM 685 O O . LYS A 1 83 ? 15.484 2.869 -12.834 1.00 68.88 83 LYS A O 1
ATOM 690 N N . THR A 1 84 ? 13.865 4.394 -12.582 1.00 58.19 84 THR A N 1
ATOM 691 C CA . THR A 1 84 ? 13.227 4.071 -13.856 1.00 58.19 84 THR A CA 1
ATOM 692 C C . THR A 1 84 ? 14.167 4.588 -14.931 1.00 58.19 84 THR A C 1
ATOM 694 O O . THR A 1 84 ? 14.457 5.788 -14.958 1.00 58.19 84 THR A O 1
ATOM 697 N N . LYS A 1 85 ? 14.677 3.705 -15.800 1.00 54.12 85 LYS A N 1
ATOM 698 C CA . LYS A 1 85 ? 15.153 4.189 -17.097 1.00 54.12 85 LYS A CA 1
ATOM 699 C C . LYS A 1 85 ? 13.990 5.016 -17.643 1.00 54.12 85 LYS A C 1
ATOM 701 O O . LYS A 1 85 ? 12.862 4.513 -17.577 1.00 54.12 85 LYS A O 1
ATOM 706 N N . PRO A 1 86 ? 14.204 6.279 -18.049 1.00 51.66 86 PRO A N 1
ATOM 707 C CA . PRO A 1 86 ? 13.178 6.980 -18.792 1.00 51.66 86 PRO A CA 1
ATOM 708 C C . PRO A 1 86 ? 12.697 5.990 -19.840 1.00 51.66 86 PRO A C 1
ATOM 710 O O . PRO A 1 86 ? 13.525 5.352 -20.492 1.00 51.66 86 PRO A O 1
ATOM 713 N N . SER A 1 87 ? 11.385 5.778 -19.914 1.00 49.56 87 SER A N 1
ATOM 714 C CA . SER A 1 87 ? 10.817 5.276 -21.148 1.00 49.56 87 SER A CA 1
ATOM 715 C C . SER A 1 87 ? 11.328 6.260 -22.187 1.00 49.56 87 SER A C 1
ATOM 717 O O . SER A 1 87 ? 10.807 7.369 -22.281 1.00 49.56 87 SER A O 1
ATOM 719 N N . GLU A 1 88 ? 12.406 5.911 -22.888 1.00 48.06 88 GLU A N 1
ATOM 720 C CA . GLU A 1 88 ? 12.610 6.389 -24.235 1.00 48.06 88 GLU A CA 1
ATOM 721 C C . GLU A 1 88 ? 11.292 6.019 -24.891 1.00 48.06 88 GLU A C 1
ATOM 723 O O . GLU A 1 88 ? 11.020 4.857 -25.182 1.00 48.06 88 GLU A O 1
ATOM 728 N N . SER A 1 89 ? 10.394 7.006 -24.977 1.00 47.72 89 SER A N 1
ATOM 729 C CA . SER A 1 89 ? 9.482 7.107 -26.096 1.00 47.72 89 SER A CA 1
ATOM 730 C C . SER A 1 89 ? 10.292 6.585 -27.260 1.00 47.72 89 SER A C 1
ATOM 732 O O . SER A 1 89 ? 11.322 7.187 -27.572 1.00 47.72 89 SER A O 1
ATOM 734 N N . ILE A 1 90 ? 9.912 5.401 -27.749 1.00 55.06 90 ILE A N 1
ATOM 735 C CA . ILE A 1 90 ? 10.424 4.841 -28.985 1.00 55.06 90 ILE A CA 1
ATOM 736 C C . ILE A 1 90 ? 10.143 5.964 -29.972 1.00 55.06 90 ILE A C 1
ATOM 738 O O . ILE A 1 90 ? 9.019 6.138 -30.434 1.00 55.06 90 ILE A O 1
ATOM 742 N N . GLN A 1 91 ? 11.123 6.841 -30.168 1.00 52.78 91 GLN A N 1
ATOM 743 C CA . GLN A 1 91 ? 11.165 7.644 -31.353 1.00 52.78 91 GLN A CA 1
ATOM 744 C C . GLN A 1 91 ? 11.323 6.555 -32.392 1.00 52.78 91 GLN A C 1
ATOM 746 O O . GLN A 1 91 ? 12.321 5.831 -32.387 1.00 52.78 91 GLN A O 1
ATOM 751 N N . GLU A 1 92 ? 10.270 6.338 -33.175 1.00 55.56 92 GLU A N 1
ATOM 752 C CA . GLU A 1 92 ? 10.446 5.858 -34.531 1.00 55.56 92 GLU A CA 1
ATOM 753 C C . GLU A 1 92 ? 11.575 6.717 -35.086 1.00 55.56 92 GLU A C 1
ATOM 755 O O . GLU A 1 92 ? 11.394 7.888 -35.416 1.00 55.56 92 GLU A O 1
ATOM 760 N N . ILE A 1 93 ? 12.793 6.183 -35.033 1.00 55.09 93 ILE A N 1
ATOM 761 C CA . ILE A 1 93 ? 13.895 6.731 -35.785 1.00 55.09 93 ILE A CA 1
ATOM 762 C C . ILE A 1 93 ? 13.462 6.378 -37.195 1.00 55.09 93 ILE A C 1
ATOM 764 O O . ILE A 1 93 ? 13.749 5.283 -37.677 1.00 55.09 93 ILE A O 1
ATOM 768 N N . GLU A 1 94 ? 12.674 7.256 -37.820 1.00 55.66 94 GLU A N 1
ATOM 769 C CA . GLU A 1 94 ? 12.599 7.253 -39.265 1.00 55.66 94 GLU A CA 1
ATOM 770 C C . GLU A 1 94 ? 14.058 7.286 -39.710 1.00 55.66 94 GLU A C 1
ATOM 772 O O . GLU A 1 94 ? 14.793 8.190 -39.284 1.00 55.66 94 GLU A O 1
ATOM 777 N N . PRO A 1 95 ? 14.540 6.266 -40.439 1.00 52.06 95 PRO A N 1
ATOM 778 C CA . PRO A 1 95 ? 15.912 6.255 -40.889 1.00 52.06 95 PRO A CA 1
ATOM 779 C C . PRO A 1 95 ? 16.050 7.416 -41.868 1.00 52.06 95 PRO A C 1
ATOM 781 O O . PRO A 1 95 ? 15.770 7.276 -43.055 1.00 52.06 95 PRO A O 1
ATOM 784 N N . SER A 1 96 ? 16.441 8.581 -41.351 1.00 51.59 96 SER A N 1
ATOM 785 C CA . SER A 1 96 ? 16.824 9.719 -42.164 1.00 51.59 96 SER A CA 1
ATOM 786 C C . SER A 1 96 ? 17.973 9.230 -43.042 1.00 51.59 96 SER A C 1
ATOM 788 O O . SER A 1 96 ? 19.005 8.801 -42.507 1.00 51.59 96 SER A O 1
ATOM 790 N N . PRO A 1 97 ? 17.799 9.202 -44.372 1.00 53.47 97 PRO A N 1
ATOM 791 C CA . PRO A 1 97 ? 18.821 8.716 -45.276 1.00 53.47 97 PRO A CA 1
ATOM 792 C C . PRO A 1 97 ? 19.921 9.777 -45.333 1.00 53.47 97 PRO A C 1
ATOM 794 O O . PRO A 1 97 ? 19.901 10.673 -46.172 1.00 53.47 97 PRO A O 1
ATOM 7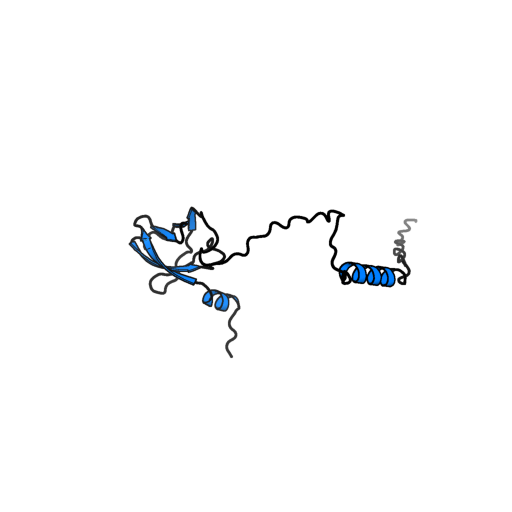97 N N . GLY A 1 98 ? 20.859 9.720 -44.393 1.00 55.78 98 GLY A N 1
ATOM 798 C CA . GLY A 1 98 ? 21.894 10.736 -44.282 1.00 55.78 98 GLY A CA 1
ATOM 799 C C . GLY A 1 98 ? 22.885 10.467 -43.162 1.00 55.78 98 GLY A C 1
ATOM 800 O O . GLY A 1 98 ? 22.789 11.062 -42.100 1.00 55.78 98 GLY A O 1
ATOM 801 N N . GLU A 1 99 ? 23.855 9.605 -43.470 1.00 53.12 99 GLU A N 1
ATOM 802 C CA . GLU A 1 99 ? 25.206 9.566 -42.890 1.00 53.12 99 GLU A CA 1
ATOM 803 C C . GLU A 1 99 ? 25.380 9.009 -41.466 1.00 53.12 99 GLU A C 1
ATOM 805 O O . GLU A 1 99 ? 25.453 9.728 -40.474 1.00 53.12 99 GLU A O 1
ATOM 810 N N . VAL A 1 100 ? 25.674 7.707 -41.401 1.00 50.56 100 VAL A N 1
ATOM 811 C CA . VAL A 1 100 ? 26.579 7.160 -40.380 1.00 50.56 100 VAL A CA 1
ATOM 812 C C . VAL A 1 100 ? 27.822 6.603 -41.070 1.00 50.56 100 VAL A C 1
ATOM 814 O O . VAL A 1 100 ? 27.823 5.519 -41.646 1.00 50.56 100 VAL A O 1
ATOM 817 N N . ASN A 1 101 ? 28.899 7.389 -41.048 1.00 55.00 101 ASN A N 1
ATOM 818 C CA . ASN A 1 101 ? 30.236 6.926 -41.396 1.00 55.00 101 ASN A CA 1
ATOM 819 C C . ASN A 1 101 ? 30.851 6.247 -40.170 1.00 55.00 101 ASN A C 1
ATOM 821 O O . ASN A 1 101 ? 31.398 6.908 -39.289 1.00 55.00 101 ASN A O 1
ATOM 825 N N . THR A 1 102 ? 30.804 4.921 -40.110 1.00 40.38 102 THR A N 1
ATOM 826 C CA . THR A 1 102 ? 31.815 4.138 -39.389 1.00 40.38 102 THR A CA 1
ATOM 827 C C . THR A 1 102 ? 31.969 2.813 -40.121 1.00 40.38 102 THR A C 1
ATOM 829 O O . THR A 1 102 ? 31.007 2.070 -40.287 1.00 40.38 102 THR A O 1
ATOM 832 N N . GLY A 1 103 ? 33.167 2.588 -40.659 1.00 55.06 103 GLY A N 1
ATOM 833 C CA . GLY A 1 103 ? 33.497 1.510 -41.586 1.00 55.06 103 GLY A CA 1
ATOM 834 C C . GLY A 1 103 ? 33.556 0.123 -40.956 1.00 55.06 103 GLY A C 1
ATOM 835 O O . GLY A 1 103 ? 34.604 -0.510 -40.994 1.00 55.06 103 GLY A O 1
ATOM 836 N N . GLU A 1 104 ? 32.436 -0.376 -40.450 1.00 54.22 104 GLU A N 1
ATOM 837 C CA . GLU A 1 104 ? 32.261 -1.789 -40.133 1.00 54.22 104 GLU A CA 1
ATOM 838 C C . GLU A 1 104 ? 30.842 -2.236 -40.498 1.00 54.22 104 GLU A C 1
ATOM 840 O O . GLU A 1 104 ? 29.851 -1.554 -40.252 1.00 54.22 104 GLU A O 1
ATOM 845 N N . LEU A 1 105 ? 30.785 -3.382 -41.165 1.00 55.53 105 LEU A N 1
ATOM 846 C CA . LEU A 1 105 ? 29.619 -4.035 -41.751 1.00 55.53 105 LEU A CA 1
ATOM 847 C C . LEU A 1 105 ? 28.351 -3.931 -40.879 1.00 55.53 105 LEU A C 1
ATOM 849 O O . LEU A 1 105 ? 28.310 -4.418 -39.750 1.00 55.53 105 LEU A O 1
ATOM 853 N N . SER A 1 106 ? 27.277 -3.365 -41.442 1.00 65.44 106 SER A N 1
ATOM 854 C CA . SER A 1 106 ? 25.949 -3.377 -40.821 1.00 65.44 106 SER A CA 1
ATOM 855 C C . SER A 1 106 ? 25.400 -4.806 -40.786 1.00 65.44 106 SER A C 1
ATOM 857 O O . SER A 1 106 ? 25.051 -5.384 -41.818 1.00 65.44 106 SER A O 1
ATOM 859 N N . PHE A 1 107 ? 25.295 -5.366 -39.578 1.00 60.19 107 PHE A N 1
ATOM 860 C CA . PHE A 1 107 ? 24.691 -6.673 -39.295 1.00 60.19 107 PHE A CA 1
ATOM 861 C C . PHE A 1 107 ? 23.303 -6.847 -39.941 1.00 60.19 107 PHE A C 1
ATOM 863 O O . PHE A 1 107 ? 22.962 -7.940 -40.392 1.00 60.19 107 PHE A O 1
ATOM 870 N N . PHE A 1 108 ? 22.529 -5.761 -40.047 1.00 61.34 108 PHE A N 1
ATOM 871 C CA . PHE A 1 108 ? 21.196 -5.770 -40.650 1.00 61.34 108 PHE A CA 1
ATOM 872 C C . PHE A 1 108 ? 21.222 -6.092 -42.150 1.00 61.34 108 PHE A C 1
ATOM 874 O O . PHE A 1 108 ? 20.394 -6.873 -42.613 1.00 61.34 108 PHE A O 1
ATOM 881 N N . HIS A 1 109 ? 22.203 -5.579 -42.900 1.00 62.62 109 HIS A N 1
ATOM 882 C CA . HIS A 1 109 ? 22.308 -5.853 -44.338 1.00 62.62 109 HIS A CA 1
ATOM 883 C C . HIS A 1 109 ? 22.727 -7.306 -44.608 1.00 62.62 109 HIS A C 1
ATOM 885 O O . HIS A 1 109 ? 22.174 -7.972 -45.483 1.00 62.62 109 HIS A O 1
ATOM 891 N N . LEU A 1 110 ? 23.645 -7.832 -43.785 1.00 66.56 110 LEU A N 1
ATOM 892 C CA . LEU A 1 110 ? 24.068 -9.235 -43.845 1.00 66.56 110 LEU A CA 1
ATOM 893 C C . LEU A 1 110 ? 22.906 -10.206 -43.572 1.00 66.56 110 LEU A C 1
ATOM 895 O O . LEU A 1 110 ? 22.813 -11.262 -44.201 1.00 66.56 110 LEU A O 1
ATOM 899 N N . ALA A 1 111 ? 22.022 -9.865 -42.629 1.00 68.12 111 ALA A N 1
ATOM 900 C CA . ALA A 1 111 ? 20.865 -10.689 -42.290 1.00 68.12 111 ALA A CA 1
ATOM 901 C C . ALA A 1 111 ? 19.839 -10.740 -43.434 1.00 68.12 111 ALA A C 1
ATOM 903 O O . ALA A 1 111 ? 19.315 -11.812 -43.751 1.00 68.12 111 ALA A O 1
ATOM 904 N N . GLU A 1 112 ? 19.583 -9.603 -44.077 1.00 65.19 112 GLU A N 1
ATOM 905 C CA . GLU A 1 112 ? 18.611 -9.485 -45.164 1.00 65.19 112 GLU A CA 1
ATOM 906 C C . GLU A 1 112 ? 19.045 -10.255 -46.421 1.00 65.19 112 GLU A C 1
ATOM 908 O O . GLU A 1 112 ? 18.236 -10.921 -47.074 1.00 65.19 112 GLU A O 1
ATOM 913 N N . GLU A 1 113 ? 20.342 -10.246 -46.728 1.00 66.00 113 GLU A N 1
ATOM 914 C CA . GLU A 1 113 ? 20.898 -10.974 -47.868 1.00 66.00 113 GLU A CA 1
ATOM 915 C C . GLU A 1 113 ? 20.760 -12.494 -47.701 1.00 66.00 113 GLU A C 1
ATOM 917 O O . GLU A 1 113 ? 20.295 -13.182 -48.614 1.00 66.00 113 GLU A O 1
ATOM 922 N N . LYS A 1 114 ? 21.009 -13.008 -46.489 1.00 67.38 114 LYS A N 1
ATOM 923 C CA . LYS A 1 114 ? 20.825 -14.429 -46.161 1.00 67.38 114 LYS A CA 1
ATOM 924 C C . LYS A 1 114 ? 19.360 -14.869 -46.245 1.00 67.38 114 LYS A C 1
ATOM 926 O O . LYS A 1 114 ? 19.078 -15.992 -46.666 1.00 67.38 114 LYS A O 1
ATOM 931 N N . GLN A 1 115 ? 18.414 -14.004 -45.868 1.00 62.81 115 GLN A N 1
ATOM 932 C CA . GLN A 1 115 ? 16.986 -14.310 -46.013 1.00 62.81 115 GLN A CA 1
ATOM 933 C C . GLN A 1 115 ? 16.550 -14.333 -47.481 1.00 62.81 115 GLN A C 1
ATOM 935 O O . GLN A 1 115 ? 15.817 -15.235 -47.889 1.00 62.81 115 GLN A O 1
ATOM 940 N N . ARG A 1 116 ? 17.052 -13.401 -48.300 1.00 60.03 116 ARG A N 1
ATOM 941 C CA . ARG A 1 116 ? 16.814 -13.378 -49.753 1.00 60.03 116 ARG A CA 1
ATOM 942 C C . ARG A 1 116 ? 17.361 -14.615 -50.457 1.00 60.03 116 ARG A C 1
ATOM 944 O O . ARG A 1 116 ? 16.722 -15.111 -51.381 1.00 60.03 116 ARG A O 1
ATOM 951 N N . GLU A 1 117 ? 18.519 -15.118 -50.046 1.00 58.25 117 GLU A N 1
ATOM 952 C CA . GLU A 1 117 ? 19.070 -16.366 -50.587 1.00 58.25 117 GLU A CA 1
ATOM 953 C C . GLU A 1 117 ? 18.263 -17.591 -50.145 1.00 58.25 117 GLU A C 1
ATOM 955 O O . GLU A 1 117 ? 17.977 -18.462 -50.967 1.00 58.25 117 GLU A O 1
ATOM 960 N N . GLY A 1 118 ? 17.811 -17.619 -48.887 1.00 59.31 118 GLY A N 1
ATOM 961 C CA . GLY A 1 118 ? 16.942 -18.677 -48.368 1.00 59.31 118 GLY A CA 1
ATOM 962 C C . GLY A 1 118 ? 15.582 -18.757 -49.068 1.00 59.31 118 GLY A C 1
ATOM 963 O O . GLY A 1 118 ? 15.046 -19.849 -49.225 1.00 59.31 118 GLY A O 1
ATOM 964 N N . TRP A 1 119 ? 15.039 -17.631 -49.544 1.00 50.41 119 TRP A N 1
ATOM 965 C CA . TRP A 1 119 ? 13.723 -17.590 -50.197 1.00 50.41 119 TRP A CA 1
ATOM 966 C C . TRP A 1 119 ? 13.750 -17.833 -51.711 1.00 50.41 119 TRP A C 1
ATOM 968 O O . TRP A 1 119 ? 12.710 -18.106 -52.305 1.00 50.41 119 TRP A O 1
ATOM 978 N N . LYS A 1 120 ? 14.922 -17.766 -52.355 1.00 56.00 120 LYS A N 1
ATOM 979 C CA . LYS A 1 120 ? 15.061 -18.057 -53.795 1.00 56.00 120 LYS A CA 1
ATOM 980 C C . LYS A 1 120 ? 15.027 -19.551 -54.121 1.00 56.00 120 LYS A C 1
ATOM 982 O O . LYS A 1 120 ? 14.812 -19.905 -55.276 1.00 56.00 120 LYS A O 1
ATOM 987 N N . SER A 1 121 ? 15.244 -20.420 -53.134 1.00 55.88 121 SER A N 1
ATOM 988 C CA . SER A 1 121 ? 15.310 -21.876 -53.321 1.00 55.88 121 SER A CA 1
ATOM 989 C C . SER A 1 121 ? 14.053 -22.622 -52.873 1.00 55.88 121 SER A C 1
ATOM 991 O O . SER A 1 121 ? 13.981 -23.836 -53.054 1.00 55.88 121 SER A O 1
ATOM 993 N N . ILE A 1 122 ? 13.051 -21.923 -52.332 1.00 52.75 122 ILE A N 1
ATOM 994 C CA . ILE A 1 122 ? 11.772 -22.531 -51.963 1.00 52.75 122 ILE A CA 1
ATOM 995 C C . ILE A 1 122 ? 10.831 -22.352 -53.161 1.00 52.75 122 ILE A C 1
ATOM 997 O O . ILE A 1 122 ? 10.334 -21.241 -53.368 1.00 52.75 122 ILE A O 1
ATOM 1001 N N . PRO A 1 123 ? 10.586 -23.387 -53.990 1.00 59.12 123 PRO A N 1
ATOM 1002 C CA . PRO A 1 123 ? 9.566 -23.288 -55.021 1.00 59.12 123 PRO A CA 1
ATOM 1003 C C . PRO A 1 123 ? 8.233 -22.969 -54.343 1.00 59.12 123 PRO A C 1
ATOM 1005 O O . PRO A 1 123 ? 7.825 -23.640 -53.395 1.00 59.12 123 PRO A O 1
ATOM 1008 N N . LEU A 1 124 ? 7.570 -21.917 -54.821 1.00 50.41 124 LEU A N 1
ATOM 1009 C CA . LEU A 1 124 ? 6.259 -21.488 -54.352 1.00 50.41 124 LEU A CA 1
ATOM 1010 C C . LEU A 1 124 ? 5.204 -22.514 -54.810 1.00 50.41 124 LEU A C 1
ATOM 1012 O O . LEU A 1 124 ? 4.451 -22.280 -55.751 1.00 50.41 124 LEU A O 1
ATOM 1016 N N . THR A 1 125 ? 5.177 -23.699 -54.203 1.00 62.72 125 THR A N 1
ATOM 1017 C CA . THR A 1 125 ? 4.129 -24.691 -54.450 1.00 62.72 125 THR A CA 1
ATOM 1018 C C . THR A 1 125 ? 2.891 -24.296 -53.668 1.00 62.72 125 THR A C 1
ATOM 1020 O O . THR A 1 125 ? 2.790 -24.538 -52.466 1.00 62.72 125 THR A O 1
ATOM 1023 N N . PHE A 1 126 ? 1.935 -23.684 -54.362 1.00 53.50 126 PHE A N 1
ATOM 1024 C CA . PHE A 1 126 ? 0.563 -23.605 -53.885 1.00 53.50 126 PHE A CA 1
ATOM 1025 C C . PHE A 1 126 ? 0.004 -25.030 -53.851 1.00 53.50 126 PHE A C 1
ATOM 1027 O O . PHE A 1 126 ? -0.128 -25.669 -54.895 1.00 53.50 126 PHE A O 1
ATOM 1034 N N . ALA A 1 127 ? -0.298 -25.548 -52.660 1.00 57.88 127 ALA A N 1
ATOM 1035 C CA . ALA A 1 127 ? -1.096 -26.761 -52.558 1.00 57.88 127 ALA A CA 1
ATOM 1036 C C . ALA A 1 127 ? -2.463 -26.481 -53.217 1.00 57.88 127 ALA A C 1
ATOM 1038 O O . ALA A 1 127 ? -3.111 -25.495 -52.844 1.00 57.88 127 ALA A O 1
ATOM 1039 N N . PRO A 1 128 ? -2.910 -27.277 -54.207 1.00 57.25 128 PRO A N 1
ATOM 1040 C CA . PRO A 1 128 ? -4.262 -27.136 -54.727 1.00 57.25 128 PRO A CA 1
ATOM 1041 C C . PRO A 1 128 ? -5.256 -27.422 -53.596 1.00 57.25 128 PRO A C 1
ATOM 1043 O O . PRO A 1 128 ? -5.078 -28.366 -52.822 1.00 57.25 128 PRO A O 1
ATOM 1046 N N . LYS A 1 129 ? -6.282 -26.570 -53.475 1.00 52.94 129 LYS A N 1
ATOM 1047 C CA . LYS A 1 129 ? -7.383 -26.782 -52.528 1.00 52.94 129 LYS A CA 1
ATOM 1048 C C . LYS A 1 129 ? -8.024 -28.150 -52.804 1.00 52.94 129 LYS A C 1
ATOM 1050 O O . LYS A 1 129 ? -8.207 -28.476 -53.977 1.00 52.94 129 LYS A O 1
ATOM 1055 N N . PRO A 1 130 ? -8.365 -28.934 -51.768 1.00 47.53 130 PRO A N 1
ATOM 1056 C CA . PRO A 1 130 ? -9.145 -30.145 -51.963 1.00 47.53 130 PRO A CA 1
ATOM 1057 C C . PRO A 1 130 ? -10.489 -29.779 -52.605 1.00 47.53 130 PRO A C 1
ATOM 1059 O O . PRO A 1 130 ? -11.172 -28.862 -52.155 1.00 47.53 130 PRO A O 1
ATOM 1062 N N . ASP A 1 131 ? -10.796 -30.474 -53.695 1.00 54.47 131 ASP A N 1
ATOM 1063 C CA . ASP A 1 131 ? -12.036 -30.397 -54.461 1.00 54.47 131 ASP A CA 1
ATOM 1064 C C . ASP A 1 131 ? -13.209 -30.868 -53.581 1.00 54.47 131 ASP A C 1
ATOM 1066 O O . ASP A 1 131 ? -13.294 -32.042 -53.213 1.00 54.47 131 ASP A O 1
ATOM 1070 N N . GLU A 1 132 ? -14.085 -29.942 -53.183 1.00 60.97 132 GLU A N 1
ATOM 1071 C CA . GLU A 1 132 ? -15.385 -30.264 -52.589 1.00 60.97 132 GLU A CA 1
ATOM 1072 C C . GLU A 1 132 ? -16.360 -30.669 -53.700 1.00 60.97 132 GLU A C 1
ATOM 1074 O O . GLU A 1 132 ? -17.234 -29.910 -54.113 1.00 60.97 132 GLU A O 1
ATOM 1079 N N . SER A 1 133 ? -16.230 -31.908 -54.164 1.00 57.22 133 SER A N 1
ATOM 1080 C CA . SER A 1 133 ? -17.272 -32.611 -54.908 1.00 57.22 133 SER A CA 1
ATOM 1081 C C . SER A 1 133 ? -17.712 -33.845 -54.117 1.00 57.22 133 SER A C 1
ATOM 1083 O O . SER A 1 133 ? -17.321 -34.982 -54.376 1.00 57.22 133 SER A O 1
ATOM 1085 N N . ARG A 1 134 ? -18.554 -33.609 -53.103 1.00 47.97 134 ARG A N 1
ATOM 1086 C CA . ARG A 1 134 ? -19.473 -34.621 -52.564 1.00 47.97 134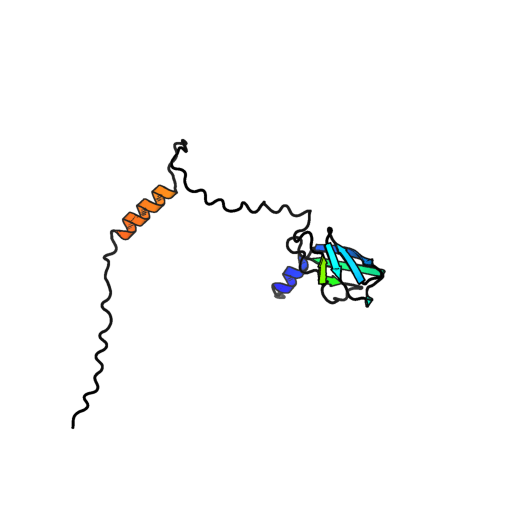 ARG A CA 1
ATOM 1087 C C . ARG A 1 134 ? -20.864 -34.275 -53.065 1.00 47.97 134 ARG A C 1
ATOM 1089 O O . ARG A 1 134 ? -21.389 -33.219 -52.735 1.00 47.97 134 ARG A O 1
ATOM 1096 N N . GLY A 1 135 ? -21.367 -35.138 -53.939 1.00 54.00 135 GLY A N 1
ATOM 1097 C CA . GLY A 1 135 ? -22.652 -34.980 -54.587 1.00 54.00 135 GLY A CA 1
ATOM 1098 C C . GLY A 1 135 ? -23.815 -35.398 -53.705 1.00 54.00 135 GLY A C 1
ATOM 1099 O O . GLY A 1 135 ? -23.674 -36.266 -52.848 1.00 54.00 135 GLY A O 1
ATOM 1100 N N . ASP A 1 136 ? -24.957 -34.813 -54.027 1.00 52.47 136 ASP A N 1
ATOM 1101 C CA . ASP A 1 136 ? -26.269 -35.384 -53.788 1.00 52.47 136 ASP A CA 1
ATOM 1102 C C . ASP A 1 136 ? -26.987 -35.371 -55.149 1.00 52.47 136 ASP A C 1
ATOM 1104 O O . ASP A 1 136 ? -27.410 -34.330 -55.655 1.00 52.47 136 ASP A O 1
ATOM 1108 N N . GLU A 1 137 ? -26.997 -36.535 -55.807 1.00 53.84 137 GLU A N 1
ATOM 1109 C CA . GLU A 1 137 ? -27.893 -36.843 -56.922 1.00 53.84 137 GLU A CA 1
ATOM 1110 C C . GLU A 1 137 ? -29.295 -37.076 -56.344 1.00 53.84 137 GLU A C 1
ATOM 1112 O O . GLU A 1 137 ? -29.629 -38.181 -55.919 1.00 53.84 137 GLU A O 1
ATOM 1117 N N . ASP A 1 138 ? -30.128 -36.037 -56.341 1.00 49.75 138 ASP A N 1
ATOM 1118 C CA . ASP A 1 138 ? -31.578 -36.205 -56.264 1.00 49.75 138 ASP A CA 1
ATOM 1119 C C . ASP A 1 138 ? -32.106 -36.561 -57.662 1.00 49.75 138 ASP A C 1
ATOM 1121 O O . ASP A 1 138 ? -32.088 -35.731 -58.576 1.00 49.75 138 ASP A O 1
ATOM 1125 N N . GLY A 1 139 ? -32.595 -37.792 -57.846 1.00 51.22 139 GLY A N 1
ATOM 1126 C CA . GLY A 1 139 ? -33.267 -38.167 -59.092 1.00 51.22 139 GLY A CA 1
ATOM 1127 C C . GLY A 1 139 ? -33.640 -39.640 -59.257 1.00 51.22 139 GLY A C 1
ATOM 1128 O O . GLY A 1 139 ? -33.023 -40.323 -60.071 1.00 51.22 139 GLY A O 1
ATOM 1129 N N . ASN A 1 140 ? -34.676 -40.099 -58.540 1.00 45.00 140 ASN A N 1
ATOM 1130 C CA . ASN A 1 140 ? -35.910 -40.712 -59.088 1.00 45.00 140 ASN A CA 1
ATOM 1131 C C . ASN A 1 140 ? -36.673 -41.534 -58.038 1.00 45.00 140 ASN A C 1
ATOM 1133 O O . ASN A 1 140 ? -36.200 -42.639 -57.686 1.00 45.00 140 ASN A O 1
#

Secondary structure (DSSP, 8-state):
-PPPPHHHHHHHHSEEEEEEPPTTSEEEETTEEEE--GGGTTSEEEEEEETTEEEEEEEEETTEEPPPBEEEE-S-SS-TTS--------------SS-----S--HHHHHHHHHHHHHHSS----PPPP----------

Sequence (140 aa):
MKRVPISELTDIFLWEENRKVDKTGCVHVFGNIYEVPCELSGEKVKLRFDPFDLSVIQVWFDGKRFPDAIPLDLHRSVHKRVKTKPSESIQEIEPSPGEVNTGELSFFHLAEEKQREGWKSIPLTFAPKPDESRGDEDGN

Organism: NCBI:txid499207

pLDDT: mean 75.26, std 17.44, range [40.38, 96.0]